Protein AF-A0A2E6TYA9-F1 (afdb_monomer_lite)

Foldseek 3Di:
DDPPPDPPPPLPDALVVVLVVVVVCLCVVPPVVCPVVDDPVRVVVSVVVNVVSVVVSVVRNVVCVVVVVVPDDDDPVVPD

pLDDT: mean 78.43, std 19.76, range [33.88, 96.31]

Secondary structure (DSSP, 8-state):
--TT------TT--HHHHHHHHHHHHIIIIITTTTTTS-HHHHHHHHHHHHHHHHHHHHHHHHHHHHTTTT----GGG--

Sequence (80 aa):
MNILNNEASDENLNAENIMEMCMDVLWEICIKPLEGQLSDEETDTVSMIGITLQQIAQKAQCYENMTGFNGREKRPFEQN

Radius of gyration: 17.51 Å; chains: 1; bounding box: 45×30×45 Å

Structure (mmCIF, N/CA/C/O backbone):
data_AF-A0A2E6TYA9-F1
#
_entry.id   AF-A0A2E6TYA9-F1
#
loop_
_atom_site.group_PDB
_atom_site.id
_atom_site.type_symbol
_atom_site.label_atom_id
_atom_site.label_alt_id
_atom_site.label_comp_id
_atom_site.label_asym_id
_atom_site.label_entity_id
_atom_site.label_seq_id
_atom_site.pdbx_PDB_ins_code
_atom_site.Cartn_x
_atom_site.Cartn_y
_atom_site.Cartn_z
_atom_site.occupancy
_atom_site.B_iso_or_equiv
_atom_site.auth_seq_id
_atom_site.auth_comp_id
_atom_site.auth_asym_id
_atom_site.auth_atom_id
_atom_site.pdbx_PDB_model_num
ATOM 1 N N . MET A 1 1 ? -1.500 -21.795 3.864 1.00 34.44 1 MET A N 1
ATOM 2 C CA . MET A 1 1 ? -1.422 -21.497 2.418 1.00 34.44 1 MET A CA 1
ATOM 3 C C . MET A 1 1 ? 0.055 -21.462 2.048 1.00 34.44 1 MET A C 1
ATOM 5 O O . MET A 1 1 ? 0.822 -20.886 2.807 1.00 34.44 1 MET A O 1
ATOM 9 N N . ASN A 1 2 ? 0.466 -22.176 1.001 1.00 33.88 2 ASN A N 1
ATOM 10 C CA . ASN A 1 2 ? 1.872 -22.374 0.635 1.00 33.88 2 ASN A CA 1
ATOM 11 C C . ASN A 1 2 ? 2.344 -21.204 -0.253 1.00 33.88 2 ASN A C 1
ATOM 13 O O . ASN A 1 2 ? 1.900 -21.108 -1.390 1.00 33.88 2 ASN A O 1
ATOM 17 N N . ILE A 1 3 ? 3.191 -20.311 0.272 1.00 47.19 3 ILE A N 1
ATOM 18 C CA . ILE A 1 3 ? 3.637 -19.061 -0.394 1.00 47.19 3 ILE A CA 1
ATOM 19 C C . ILE A 1 3 ? 4.866 -19.305 -1.302 1.00 47.19 3 ILE A C 1
ATOM 21 O O . ILE A 1 3 ? 5.433 -18.380 -1.864 1.00 47.19 3 ILE A O 1
ATOM 25 N N . LEU A 1 4 ? 5.308 -20.557 -1.467 1.00 49.47 4 LEU A N 1
ATOM 26 C CA . LEU A 1 4 ? 6.596 -20.867 -2.104 1.00 49.47 4 LEU A CA 1
ATOM 27 C C . LEU A 1 4 ? 6.503 -21.486 -3.502 1.00 49.47 4 LEU A C 1
ATOM 29 O O . LEU A 1 4 ? 7.515 -21.959 -4.002 1.00 49.47 4 LEU A O 1
ATOM 33 N N . ASN A 1 5 ? 5.330 -21.519 -4.141 1.00 44.97 5 ASN A N 1
ATOM 34 C CA . ASN A 1 5 ? 5.193 -22.232 -5.416 1.00 44.97 5 ASN A CA 1
ATOM 35 C C . ASN A 1 5 ? 4.387 -21.471 -6.470 1.00 44.97 5 ASN A C 1
ATOM 37 O O . ASN A 1 5 ? 3.444 -22.008 -7.044 1.00 44.97 5 ASN A O 1
ATOM 41 N N . ASN A 1 6 ? 4.765 -20.220 -6.719 1.00 43.38 6 ASN A N 1
ATOM 42 C CA . ASN A 1 6 ? 4.442 -19.577 -7.983 1.00 43.38 6 ASN A CA 1
ATOM 43 C C . ASN A 1 6 ? 5.705 -18.895 -8.510 1.00 43.38 6 ASN A C 1
ATOM 45 O O . ASN A 1 6 ? 5.876 -17.686 -8.381 1.00 43.38 6 ASN A O 1
ATOM 49 N N . GLU A 1 7 ? 6.614 -19.697 -9.072 1.00 49.97 7 GLU A N 1
ATOM 50 C CA . GLU A 1 7 ? 7.523 -19.206 -10.107 1.00 49.97 7 GLU A CA 1
ATOM 51 C C . GLU A 1 7 ? 6.667 -18.799 -11.311 1.00 49.97 7 GLU A C 1
ATOM 53 O O . GLU A 1 7 ? 6.580 -19.496 -12.318 1.00 49.97 7 GLU A O 1
ATOM 58 N N . ALA A 1 8 ? 5.963 -17.679 -11.175 1.00 45.59 8 ALA A N 1
ATOM 59 C CA . ALA A 1 8 ? 5.387 -16.997 -12.303 1.00 45.59 8 ALA A CA 1
ATOM 60 C C . ALA A 1 8 ? 6.547 -16.257 -12.961 1.00 45.59 8 ALA A C 1
ATOM 62 O O . ALA A 1 8 ? 6.883 -15.123 -12.621 1.00 45.59 8 ALA A O 1
ATOM 63 N N . SER A 1 9 ? 7.176 -16.931 -13.918 1.00 49.88 9 SER A N 1
ATOM 64 C CA . SER A 1 9 ? 7.689 -16.269 -15.108 1.00 49.88 9 SER A CA 1
ATOM 65 C C . SER A 1 9 ? 6.508 -15.584 -15.812 1.00 49.88 9 SER A C 1
ATOM 67 O O . SER A 1 9 ? 6.043 -16.047 -16.850 1.00 49.88 9 SER A O 1
ATOM 69 N N . ASP A 1 10 ? 5.946 -14.551 -15.189 1.00 52.19 10 ASP A N 1
ATOM 70 C CA . ASP A 1 10 ? 4.851 -13.774 -15.742 1.00 52.19 10 ASP A CA 1
ATOM 71 C C . ASP A 1 10 ? 5.479 -12.578 -16.442 1.00 52.19 10 ASP A C 1
ATOM 73 O O . ASP A 1 10 ? 6.009 -11.665 -15.810 1.00 52.19 10 ASP A O 1
ATOM 77 N N . GLU A 1 11 ? 5.403 -12.579 -17.770 1.00 52.38 11 GLU A N 1
ATOM 78 C CA . GLU A 1 11 ? 5.865 -11.499 -18.653 1.00 52.38 11 GLU A CA 1
ATOM 79 C C . GLU A 1 11 ? 5.159 -10.143 -18.389 1.00 52.38 11 GLU A C 1
ATOM 81 O O . GLU A 1 11 ? 5.418 -9.169 -19.088 1.00 52.38 11 GLU A O 1
ATOM 86 N N . ASN A 1 12 ? 4.293 -10.057 -17.370 1.00 56.22 12 ASN A N 1
ATOM 87 C CA . ASN A 1 12 ? 3.516 -8.880 -16.974 1.00 56.22 12 ASN A CA 1
ATOM 88 C C . ASN A 1 12 ? 3.779 -8.402 -15.533 1.00 56.22 12 ASN A C 1
ATOM 90 O O . ASN A 1 12 ? 3.040 -7.558 -15.022 1.00 56.22 12 ASN A O 1
ATOM 94 N N . LEU A 1 13 ? 4.802 -8.920 -14.853 1.00 68.25 13 LEU A N 1
ATOM 95 C CA . LEU A 1 13 ? 5.228 -8.373 -13.566 1.00 68.25 13 LEU A CA 1
ATOM 96 C C . LEU A 1 13 ? 5.931 -7.025 -13.801 1.00 68.25 13 LEU A C 1
ATOM 98 O O . LEU A 1 13 ? 7.095 -6.984 -14.190 1.00 68.25 13 LEU A O 1
ATOM 102 N N . ASN A 1 14 ? 5.211 -5.927 -13.583 1.00 81.62 14 ASN A N 1
ATOM 103 C CA . ASN A 1 14 ? 5.769 -4.577 -13.564 1.00 81.62 14 ASN A CA 1
ATOM 104 C C . ASN A 1 14 ? 5.593 -3.960 -12.169 1.00 81.62 14 ASN A C 1
ATOM 106 O O . ASN A 1 14 ? 4.798 -4.437 -11.348 1.00 81.62 14 ASN A O 1
ATOM 110 N N . ALA A 1 15 ? 6.347 -2.899 -11.896 1.00 86.44 15 ALA A N 1
ATOM 111 C CA . ALA A 1 15 ? 6.326 -2.233 -10.600 1.00 86.44 15 ALA A CA 1
ATOM 112 C C . ALA A 1 15 ? 4.928 -1.747 -10.165 1.00 86.44 15 ALA A C 1
ATOM 114 O O . ALA A 1 15 ? 4.648 -1.698 -8.967 1.00 86.44 15 ALA A O 1
ATOM 115 N N . GLU A 1 16 ? 4.053 -1.404 -11.113 1.00 85.88 16 GLU A N 1
ATOM 116 C CA . GLU A 1 16 ? 2.687 -0.937 -10.850 1.00 85.88 16 GLU A CA 1
ATOM 117 C C . GLU A 1 16 ? 1.786 -2.079 -10.366 1.00 85.88 16 GLU A C 1
ATOM 119 O O . GLU A 1 16 ? 1.184 -1.974 -9.300 1.00 85.88 16 GLU A O 1
ATOM 124 N N . ASN A 1 17 ? 1.802 -3.219 -11.058 1.00 87.56 17 ASN A N 1
ATOM 125 C CA . ASN A 1 17 ? 1.039 -4.409 -10.682 1.00 87.56 17 ASN A CA 1
ATOM 126 C C . ASN A 1 17 ? 1.450 -4.927 -9.295 1.00 87.56 17 ASN A C 1
ATOM 128 O O . ASN A 1 17 ? 0.606 -5.319 -8.490 1.00 87.56 17 ASN A O 1
ATOM 132 N N . ILE A 1 18 ? 2.749 -4.893 -8.978 1.00 88.88 18 ILE A N 1
ATOM 133 C CA . ILE A 1 18 ? 3.238 -5.274 -7.646 1.00 88.88 18 ILE A CA 1
ATOM 134 C C . ILE A 1 18 ? 2.790 -4.288 -6.567 1.00 88.88 18 ILE A C 1
ATOM 136 O O . ILE A 1 18 ? 2.448 -4.712 -5.464 1.00 88.88 18 ILE A O 1
ATOM 140 N N . MET A 1 19 ? 2.754 -2.989 -6.874 1.00 92.75 19 MET A N 1
ATOM 141 C CA . MET A 1 19 ? 2.234 -1.977 -5.955 1.00 92.75 19 MET A CA 1
ATOM 142 C C . MET A 1 19 ? 0.777 -2.266 -5.597 1.00 92.75 19 MET A C 1
ATOM 144 O O . MET A 1 19 ? 0.449 -2.335 -4.412 1.00 92.75 19 MET A O 1
ATOM 148 N N . GLU A 1 20 ? -0.070 -2.477 -6.607 1.00 91.75 20 GLU A N 1
ATOM 149 C CA . GLU A 1 20 ? -1.493 -2.766 -6.416 1.00 91.75 20 GLU A CA 1
ATOM 150 C C . GLU A 1 20 ? -1.690 -4.010 -5.547 1.00 91.75 20 GLU A C 1
ATOM 152 O O . GLU A 1 20 ? -2.387 -3.948 -4.536 1.00 91.75 20 GLU A O 1
ATOM 157 N N . MET A 1 21 ? -0.973 -5.099 -5.844 1.00 92.06 21 MET A N 1
ATOM 158 C CA . MET A 1 21 ? -1.017 -6.315 -5.027 1.00 92.06 21 MET A CA 1
ATOM 159 C C . MET A 1 21 ? -0.620 -6.059 -3.568 1.00 92.06 21 MET A C 1
ATOM 161 O O . MET A 1 21 ? -1.242 -6.594 -2.649 1.00 92.06 21 MET A O 1
ATOM 165 N N . CYS A 1 22 ? 0.419 -5.258 -3.322 1.00 92.62 22 CYS A N 1
ATOM 166 C CA . CYS A 1 22 ? 0.834 -4.928 -1.961 1.00 92.62 22 CYS A CA 1
ATOM 167 C C . CYS A 1 22 ? -0.218 -4.091 -1.219 1.00 92.62 22 CYS A C 1
ATOM 169 O O . CYS A 1 22 ? -0.440 -4.325 -0.028 1.00 92.62 22 CYS A O 1
ATOM 171 N N . MET A 1 23 ? -0.873 -3.146 -1.898 1.00 93.38 23 MET A N 1
ATOM 172 C CA . MET A 1 23 ? -1.949 -2.343 -1.311 1.00 93.38 23 MET A CA 1
ATOM 173 C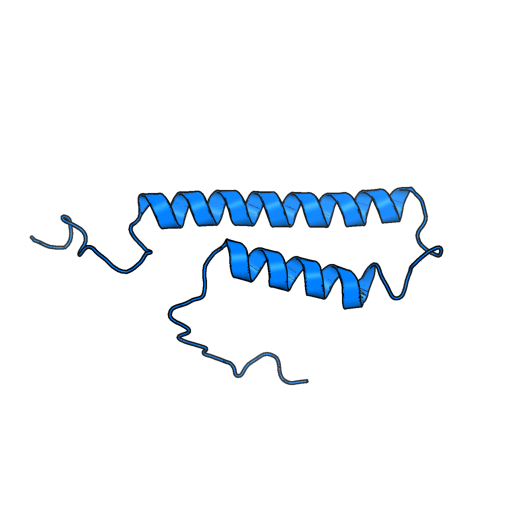 C . MET A 1 23 ? -3.190 -3.179 -1.008 1.00 93.38 23 MET A C 1
ATOM 175 O O . MET A 1 23 ? -3.749 -3.049 0.080 1.00 93.38 23 MET A O 1
ATOM 179 N N . ASP A 1 24 ? -3.571 -4.085 -1.908 1.00 94.75 24 ASP A N 1
ATOM 180 C CA . ASP A 1 24 ? -4.685 -5.014 -1.697 1.00 94.75 24 ASP A CA 1
ATOM 181 C C . ASP A 1 24 ? -4.443 -5.908 -0.477 1.00 94.75 24 ASP A C 1
ATOM 183 O O . ASP A 1 24 ? -5.323 -6.100 0.365 1.00 94.75 24 ASP A O 1
ATOM 187 N N . VAL A 1 25 ? -3.219 -6.419 -0.332 1.00 94.19 25 VAL A N 1
ATOM 188 C CA . VAL A 1 25 ? -2.828 -7.219 0.834 1.00 94.19 25 VAL A CA 1
ATOM 189 C C . VAL A 1 25 ? -2.867 -6.385 2.116 1.00 94.19 25 VAL A C 1
ATOM 191 O O . VAL A 1 25 ? -3.376 -6.859 3.134 1.00 94.19 25 VAL A O 1
ATOM 194 N N . LEU A 1 26 ? -2.366 -5.145 2.088 1.00 93.19 26 LEU A N 1
ATOM 195 C CA . LEU A 1 26 ? -2.424 -4.238 3.238 1.00 93.19 26 LEU A CA 1
ATOM 196 C C . LEU A 1 26 ? -3.876 -3.950 3.648 1.00 93.19 26 LEU A C 1
ATOM 198 O O . LEU A 1 26 ? -4.198 -3.944 4.840 1.00 93.19 26 LEU A O 1
ATOM 202 N N . TRP A 1 27 ? -4.760 -3.766 2.668 1.00 93.50 27 TRP A N 1
ATOM 203 C CA . TRP A 1 27 ? -6.183 -3.563 2.894 1.00 93.50 27 TRP A CA 1
ATOM 204 C C . TRP A 1 27 ? -6.842 -4.778 3.552 1.00 93.50 27 TRP A C 1
ATOM 206 O O . TRP A 1 27 ? -7.451 -4.644 4.613 1.00 93.50 27 TRP A O 1
ATOM 216 N N . GLU A 1 28 ? -6.694 -5.968 2.964 1.00 95.88 28 GLU A N 1
ATOM 217 C CA . GLU A 1 28 ? -7.376 -7.179 3.435 1.00 95.88 28 GLU A CA 1
ATOM 218 C C . GLU A 1 28 ? -6.840 -7.690 4.780 1.00 95.88 28 GLU A C 1
ATOM 220 O O . GLU A 1 28 ? -7.609 -8.226 5.579 1.00 95.88 28 GLU A O 1
ATOM 225 N N . ILE A 1 29 ? -5.542 -7.529 5.055 1.00 92.81 29 ILE A N 1
ATOM 226 C CA . ILE A 1 29 ? -4.920 -8.056 6.281 1.00 92.81 29 ILE A CA 1
ATOM 227 C C . ILE A 1 29 ? -4.971 -7.055 7.437 1.00 92.81 29 ILE A C 1
ATOM 229 O O . ILE A 1 29 ? -5.046 -7.475 8.591 1.00 92.81 29 ILE A O 1
ATOM 233 N N . CYS A 1 30 ? -4.912 -5.752 7.157 1.00 91.88 30 CYS A N 1
ATOM 234 C CA . CYS A 1 30 ? -4.767 -4.737 8.197 1.00 91.88 30 CYS A CA 1
ATOM 235 C C . CYS A 1 30 ? -5.959 -3.779 8.246 1.00 91.88 30 CYS A C 1
ATOM 237 O O . CYS A 1 30 ? -6.679 -3.769 9.241 1.00 91.88 30 CYS A O 1
ATOM 239 N N . ILE A 1 31 ? -6.201 -3.009 7.181 1.00 90.94 31 ILE A N 1
ATOM 240 C CA . ILE A 1 31 ? -7.136 -1.871 7.235 1.00 90.94 31 ILE A CA 1
ATOM 241 C C . ILE A 1 31 ? -8.579 -2.335 7.444 1.00 90.94 31 ILE A C 1
ATOM 243 O O . ILE A 1 31 ? -9.246 -1.894 8.374 1.00 90.94 31 ILE A O 1
ATOM 247 N N . LYS A 1 32 ? -9.056 -3.257 6.607 1.00 93.94 32 LYS A N 1
ATOM 248 C CA . LYS A 1 32 ? -10.428 -3.771 6.646 1.00 93.94 32 LYS A CA 1
ATOM 249 C C . LYS A 1 32 ? -10.777 -4.496 7.956 1.00 93.94 32 LYS A C 1
ATOM 251 O O . LYS A 1 32 ? -11.824 -4.193 8.522 1.00 93.94 32 LYS A O 1
ATOM 256 N N . PRO A 1 33 ? -9.968 -5.440 8.481 1.00 95.00 33 PRO A N 1
ATOM 257 C CA . PRO A 1 33 ? -10.312 -6.125 9.731 1.00 95.00 33 PRO A CA 1
ATOM 258 C C . PRO A 1 33 ? -10.204 -5.234 10.978 1.00 95.00 33 PRO A C 1
ATOM 260 O O . PRO A 1 33 ? -10.836 -5.543 11.989 1.00 95.00 33 PRO A O 1
ATOM 263 N N . LEU A 1 34 ? -9.423 -4.151 10.920 1.00 93.56 34 LEU A N 1
ATOM 264 C CA . LEU A 1 34 ? -9.192 -3.233 12.042 1.00 93.56 34 LEU A CA 1
ATOM 265 C C . LEU A 1 34 ? -9.896 -1.880 11.860 1.00 93.56 34 LEU A C 1
ATOM 267 O O . LEU A 1 34 ? -9.609 -0.925 12.583 1.00 93.56 34 LEU A O 1
ATOM 271 N N . GLU A 1 35 ? -10.835 -1.787 10.917 1.00 88.25 35 GLU A N 1
ATOM 272 C CA . GLU A 1 35 ? -11.565 -0.556 10.628 1.00 88.25 35 GLU A CA 1
ATOM 273 C C . GLU A 1 35 ? -12.264 -0.029 11.894 1.00 88.25 35 GLU A C 1
ATOM 275 O O . GLU A 1 35 ? -12.982 -0.755 12.587 1.00 88.25 35 GLU A O 1
ATOM 280 N N . GLY A 1 36 ? -11.998 1.235 12.235 1.00 89.12 36 GLY A N 1
ATOM 281 C CA . GLY A 1 36 ? -12.521 1.885 13.442 1.00 89.12 36 GLY A CA 1
ATOM 282 C C . GLY A 1 36 ? -11.936 1.381 14.770 1.00 89.12 36 GLY A C 1
ATOM 283 O O . GLY A 1 36 ? -12.380 1.829 15.825 1.00 89.12 36 GLY A O 1
ATOM 284 N N . GLN A 1 37 ? -10.967 0.462 14.734 1.00 94.00 37 GLN A N 1
ATOM 285 C CA . GLN A 1 37 ? -10.264 -0.066 15.911 1.00 94.00 37 GLN A CA 1
ATOM 286 C C . GLN A 1 37 ? -8.823 0.442 16.015 1.00 94.00 37 GLN A C 1
ATOM 288 O O . GLN A 1 37 ? -8.241 0.369 17.095 1.00 94.00 37 GLN A O 1
ATOM 293 N N . LEU A 1 38 ? -8.260 0.950 14.916 1.00 91.88 38 LEU A N 1
ATOM 294 C CA . LEU A 1 38 ? -6.944 1.582 14.912 1.00 91.88 38 LEU A CA 1
ATOM 295 C C . LEU A 1 38 ? -6.991 2.914 15.664 1.00 91.88 38 LEU A C 1
ATOM 297 O O . LEU A 1 38 ? -7.879 3.739 15.444 1.00 91.88 38 LEU A O 1
ATOM 301 N N . SER A 1 39 ? -6.002 3.131 16.523 1.00 95.38 39 SER A N 1
ATOM 302 C CA . SER A 1 39 ? -5.693 4.456 17.053 1.00 95.38 39 SER A CA 1
ATOM 303 C C . SER A 1 39 ? -5.164 5.383 15.953 1.00 95.38 39 SER A C 1
ATOM 305 O O . SER A 1 39 ? -4.767 4.939 14.871 1.00 95.38 39 SER A O 1
ATOM 307 N N . ASP A 1 40 ? -5.123 6.684 16.238 1.00 93.75 40 ASP A N 1
ATOM 308 C CA . ASP A 1 40 ? -4.581 7.680 15.307 1.00 93.75 40 ASP A CA 1
ATOM 309 C C . ASP A 1 40 ? -3.113 7.369 14.945 1.00 93.75 40 ASP A C 1
ATOM 311 O O . ASP A 1 40 ? -2.744 7.399 13.775 1.00 93.75 40 ASP A O 1
ATOM 315 N N . GLU A 1 41 ? -2.295 6.961 15.922 1.00 95.69 41 GLU A N 1
ATOM 316 C CA . GLU A 1 41 ? -0.881 6.605 15.707 1.00 95.69 41 GLU A CA 1
ATOM 317 C C . GLU A 1 41 ? -0.716 5.350 14.830 1.00 95.69 41 GLU A C 1
ATOM 319 O O . GLU A 1 41 ? 0.153 5.284 13.952 1.00 95.69 41 GLU A O 1
ATOM 324 N N . GLU A 1 42 ? -1.569 4.343 15.024 1.00 94.12 42 GLU A N 1
ATOM 325 C CA . GLU A 1 42 ? -1.569 3.142 14.186 1.00 94.12 42 GLU A CA 1
ATOM 326 C C . GLU A 1 42 ? -2.052 3.458 12.765 1.00 94.12 42 GLU A C 1
ATOM 328 O O . GLU A 1 42 ? -1.488 2.956 11.792 1.00 94.12 42 GLU A O 1
ATOM 333 N N . THR A 1 43 ? -3.041 4.343 12.630 1.00 93.12 43 TH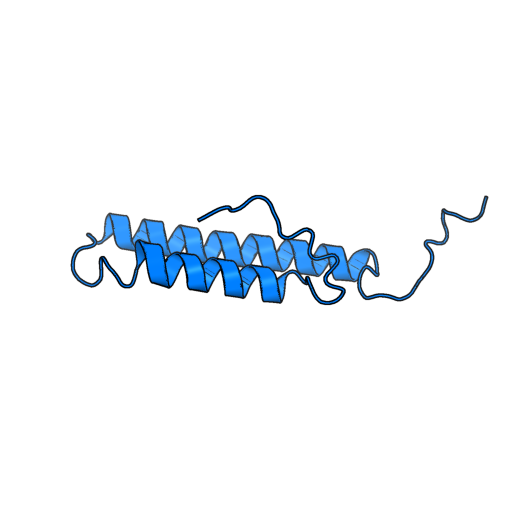R A N 1
ATOM 334 C CA . THR A 1 43 ? -3.547 4.817 11.335 1.00 93.12 43 THR A CA 1
ATOM 335 C C . THR A 1 43 ? -2.471 5.581 10.561 1.00 93.12 43 THR A C 1
ATOM 337 O O . THR A 1 43 ? -2.270 5.336 9.365 1.00 93.12 43 THR A O 1
ATOM 340 N N . ASP A 1 44 ? -1.719 6.450 11.238 1.00 95.00 44 ASP A N 1
ATOM 341 C CA . ASP A 1 44 ? -0.573 7.158 10.661 1.00 95.00 44 ASP A CA 1
ATOM 342 C C . ASP A 1 44 ? 0.518 6.179 10.208 1.00 95.00 44 ASP A C 1
ATOM 344 O O . ASP A 1 44 ? 1.075 6.310 9.114 1.00 95.00 44 ASP A O 1
ATOM 348 N N . THR A 1 45 ? 0.784 5.145 11.009 1.00 94.75 45 THR A N 1
ATOM 349 C CA . THR A 1 45 ? 1.763 4.102 10.680 1.00 94.75 45 THR A CA 1
ATOM 350 C C . THR A 1 45 ? 1.353 3.319 9.432 1.00 94.75 45 THR A C 1
ATOM 352 O O . THR A 1 45 ? 2.158 3.150 8.513 1.00 94.75 45 THR A O 1
ATOM 355 N N . VAL A 1 46 ? 0.096 2.875 9.350 1.00 93.56 46 VAL A N 1
ATOM 356 C CA . VAL A 1 46 ? -0.432 2.156 8.178 1.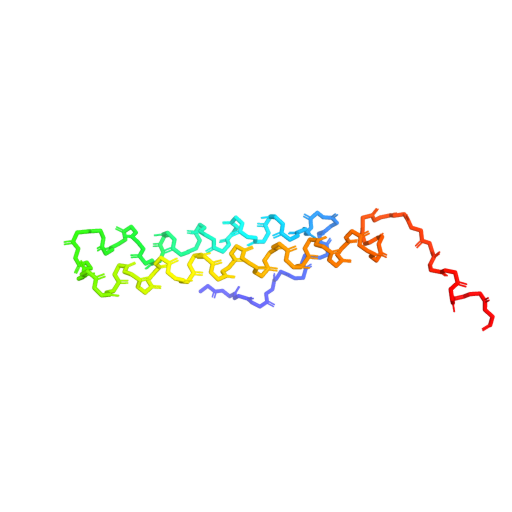00 93.56 46 VAL A CA 1
ATOM 357 C C . VAL A 1 46 ? -0.390 3.038 6.928 1.00 93.56 46 VAL A C 1
ATOM 359 O O . VAL A 1 46 ? 0.016 2.582 5.856 1.00 93.56 46 VAL A O 1
ATOM 362 N N . SER A 1 47 ? -0.707 4.324 7.071 1.00 93.12 47 SER A N 1
ATOM 363 C CA . SER A 1 47 ? -0.594 5.304 5.986 1.00 93.12 47 SER A CA 1
ATOM 364 C C . SER A 1 47 ? 0.853 5.454 5.507 1.00 93.12 47 SER A C 1
ATOM 366 O O . SER A 1 47 ? 1.118 5.476 4.302 1.00 93.12 47 SER A O 1
ATOM 368 N N . MET A 1 48 ? 1.813 5.492 6.435 1.00 96.31 48 MET A N 1
ATOM 369 C CA . MET A 1 48 ? 3.238 5.567 6.115 1.00 96.31 48 MET A CA 1
ATOM 370 C C . MET A 1 48 ? 3.727 4.322 5.363 1.00 96.31 48 MET A C 1
ATOM 372 O O . MET A 1 48 ? 4.521 4.448 4.425 1.00 96.31 48 MET A O 1
ATOM 376 N N . ILE A 1 49 ? 3.228 3.133 5.714 1.00 94.81 49 ILE A N 1
ATOM 377 C CA . ILE A 1 49 ? 3.518 1.888 4.985 1.00 94.81 49 ILE A CA 1
ATOM 378 C C . ILE A 1 49 ? 3.024 1.996 3.538 1.00 94.81 49 ILE A C 1
ATOM 380 O O . ILE A 1 49 ? 3.802 1.746 2.617 1.00 94.81 49 ILE A O 1
ATOM 384 N N . GLY A 1 50 ? 1.780 2.438 3.325 1.00 93.62 50 GLY A N 1
ATOM 385 C CA . GLY A 1 50 ? 1.231 2.643 1.982 1.00 93.62 50 GLY A CA 1
ATOM 386 C C . GLY A 1 50 ? 2.073 3.616 1.147 1.00 93.62 50 GLY A C 1
ATOM 387 O O . GLY A 1 50 ? 2.510 3.286 0.043 1.00 93.62 50 GLY A O 1
ATOM 388 N N . ILE A 1 51 ? 2.400 4.787 1.699 1.00 95.44 51 ILE A N 1
ATOM 389 C CA . ILE A 1 51 ? 3.263 5.775 1.026 1.00 95.44 51 ILE A CA 1
ATOM 390 C C . ILE A 1 51 ? 4.633 5.170 0.681 1.00 95.44 51 ILE A C 1
ATOM 392 O O . ILE A 1 51 ? 5.159 5.394 -0.411 1.00 95.44 51 ILE A O 1
ATOM 396 N N . THR A 1 52 ? 5.214 4.379 1.583 1.00 95.94 52 THR A N 1
ATOM 397 C CA . THR A 1 52 ? 6.514 3.733 1.354 1.00 95.94 52 THR A CA 1
ATOM 398 C C . THR A 1 52 ? 6.451 2.735 0.198 1.00 95.94 52 THR A C 1
ATOM 400 O O . THR A 1 52 ? 7.328 2.747 -0.667 1.00 95.94 52 THR A O 1
ATOM 403 N N . LEU A 1 53 ? 5.402 1.910 0.137 1.00 93.44 53 LEU A N 1
ATOM 404 C CA . LEU A 1 53 ? 5.182 0.971 -0.967 1.00 93.44 53 LEU A CA 1
ATOM 405 C C . LEU A 1 53 ? 5.053 1.704 -2.307 1.00 93.44 53 LEU A C 1
ATOM 407 O O . LEU A 1 53 ? 5.702 1.324 -3.283 1.00 93.44 53 LEU A O 1
ATOM 411 N N . GLN A 1 54 ? 4.310 2.812 -2.336 1.00 93.75 54 GLN A N 1
ATOM 412 C CA . GLN A 1 54 ? 4.182 3.651 -3.527 1.00 93.75 54 GLN A CA 1
ATOM 413 C C . GLN A 1 54 ? 5.537 4.221 -3.981 1.00 93.75 54 GLN A C 1
ATOM 415 O O . GLN A 1 54 ? 5.857 4.195 -5.170 1.00 93.75 54 GLN A O 1
ATOM 420 N N . GLN A 1 55 ? 6.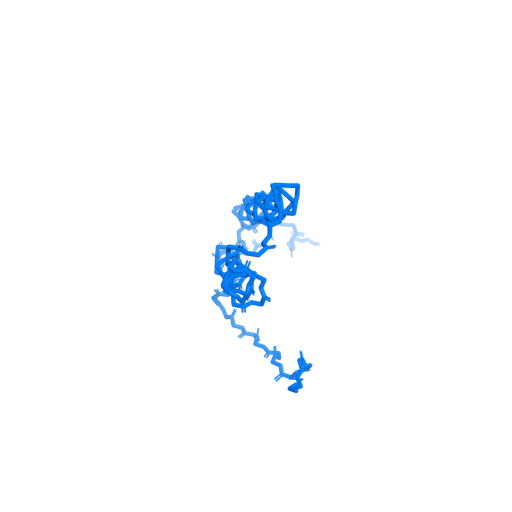367 4.703 -3.052 1.00 95.19 55 GLN A N 1
ATOM 421 C CA . GLN A 1 55 ? 7.699 5.223 -3.379 1.00 95.19 55 GLN A CA 1
ATOM 422 C C . GLN A 1 55 ? 8.640 4.142 -3.919 1.00 95.19 55 GLN A C 1
ATOM 424 O O . GLN A 1 55 ? 9.442 4.412 -4.817 1.00 95.19 55 GLN A O 1
ATOM 429 N N . ILE A 1 56 ? 8.572 2.926 -3.372 1.00 92.75 56 ILE A N 1
ATOM 430 C CA . ILE A 1 56 ? 9.354 1.788 -3.869 1.00 92.75 56 ILE A CA 1
ATOM 431 C C . ILE A 1 56 ? 8.931 1.461 -5.303 1.00 92.75 56 ILE A C 1
ATOM 433 O O . ILE A 1 56 ? 9.796 1.370 -6.173 1.00 92.75 56 ILE A O 1
ATOM 437 N N . ALA A 1 57 ? 7.625 1.373 -5.563 1.00 91.56 57 ALA A N 1
ATOM 438 C CA . ALA A 1 57 ? 7.089 1.109 -6.894 1.00 91.56 57 ALA A CA 1
ATOM 439 C C . ALA A 1 57 ? 7.518 2.172 -7.916 1.00 91.56 57 ALA A C 1
ATOM 441 O O . ALA A 1 57 ? 8.011 1.833 -8.986 1.00 91.56 57 ALA A O 1
ATOM 442 N N . GLN A 1 58 ? 7.451 3.460 -7.565 1.00 91.50 58 GLN A N 1
ATOM 443 C CA . GLN A 1 58 ? 7.922 4.545 -8.437 1.00 91.50 58 GLN A CA 1
ATOM 444 C C . GLN A 1 58 ? 9.409 4.412 -8.787 1.00 91.50 58 GLN A C 1
ATOM 446 O O . GLN A 1 58 ? 9.808 4.607 -9.935 1.00 91.50 58 GLN A O 1
ATOM 451 N N . LYS A 1 59 ? 10.255 4.068 -7.809 1.00 92.88 59 LYS A N 1
ATOM 452 C CA . LYS A 1 59 ? 11.691 3.863 -8.052 1.00 92.88 59 LYS A CA 1
ATOM 453 C C . LYS A 1 59 ? 11.950 2.632 -8.920 1.00 92.88 59 LYS A C 1
ATOM 455 O O . LYS A 1 59 ? 12.805 2.700 -9.802 1.00 92.88 59 LYS A O 1
ATOM 460 N N . ALA A 1 60 ? 11.219 1.544 -8.690 1.00 89.25 60 ALA A N 1
ATOM 461 C CA . ALA A 1 60 ? 11.296 0.337 -9.505 1.00 89.25 60 ALA A CA 1
ATOM 462 C C . ALA A 1 60 ? 10.860 0.617 -10.952 1.00 89.25 60 ALA A C 1
ATOM 464 O O . ALA A 1 60 ? 11.604 0.304 -11.874 1.00 89.25 60 ALA A O 1
ATOM 465 N N . GLN A 1 61 ? 9.754 1.337 -11.151 1.00 88.00 61 GLN A N 1
ATOM 466 C CA . GLN A 1 61 ? 9.281 1.753 -12.473 1.00 88.00 61 GLN A CA 1
ATOM 467 C C . GLN A 1 61 ? 10.308 2.637 -13.197 1.00 88.00 61 GLN A C 1
ATOM 469 O O . GLN A 1 61 ? 10.593 2.444 -14.377 1.00 88.00 61 GLN A O 1
ATOM 474 N N . CYS A 1 62 ? 10.925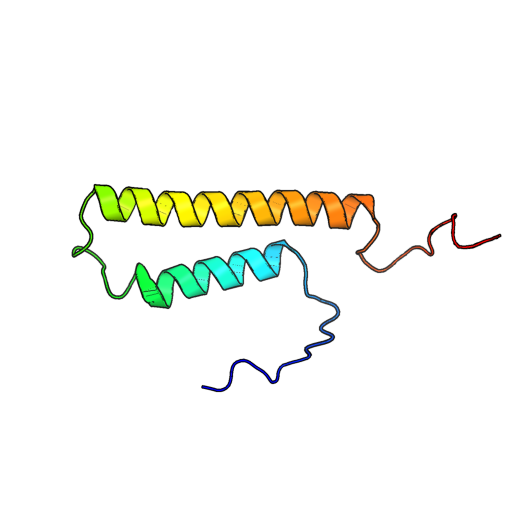 3.593 -12.493 1.00 88.06 62 CYS A N 1
ATOM 475 C CA . CYS A 1 62 ? 12.024 4.384 -13.050 1.00 88.06 62 CYS A CA 1
ATOM 476 C C . CYS A 1 62 ? 13.191 3.497 -13.510 1.00 88.06 62 CYS A C 1
ATOM 478 O O . CYS A 1 62 ? 13.758 3.739 -14.574 1.00 88.06 62 CYS A O 1
ATOM 480 N N . TYR A 1 63 ? 13.542 2.470 -12.736 1.00 86.88 63 TYR A N 1
ATOM 481 C CA . TYR A 1 63 ? 14.600 1.529 -13.094 1.00 86.88 63 TYR A CA 1
ATOM 482 C C . TYR A 1 63 ? 14.226 0.659 -14.305 1.00 86.88 63 TYR A C 1
ATOM 484 O O . TYR A 1 63 ? 15.035 0.516 -15.223 1.00 86.88 63 TYR A O 1
ATOM 492 N N . GLU A 1 64 ? 13.003 0.131 -14.354 1.00 84.25 64 GLU A N 1
ATOM 493 C CA . GLU A 1 64 ? 12.461 -0.619 -15.498 1.00 84.25 64 GLU A CA 1
ATOM 494 C C . GLU A 1 64 ? 12.523 0.217 -16.786 1.00 84.25 64 GLU A C 1
ATOM 496 O O . GLU A 1 64 ? 13.008 -0.251 -17.820 1.00 84.25 64 GLU A O 1
ATOM 501 N N . ASN A 1 65 ? 12.135 1.494 -16.696 1.00 84.56 65 ASN A N 1
ATOM 502 C CA . ASN A 1 65 ? 12.190 2.448 -17.803 1.00 84.56 65 ASN A CA 1
ATOM 503 C C . ASN A 1 65 ? 13.626 2.741 -18.264 1.00 84.56 65 ASN A C 1
ATOM 505 O O . ASN A 1 65 ? 13.876 2.835 -19.464 1.00 84.56 65 ASN A O 1
ATOM 509 N N . MET A 1 66 ? 14.579 2.881 -17.335 1.00 84.25 66 MET A N 1
ATOM 510 C CA . MET A 1 66 ? 15.990 3.129 -17.668 1.00 84.25 66 MET A CA 1
ATOM 511 C C . MET A 1 66 ? 16.678 1.914 -18.293 1.00 84.25 66 MET A C 1
ATOM 513 O O . MET A 1 66 ? 17.579 2.070 -19.114 1.00 84.25 66 MET A O 1
ATOM 517 N N . THR A 1 67 ? 16.297 0.708 -17.876 1.00 78.38 67 THR A N 1
ATOM 518 C CA . THR A 1 67 ? 16.961 -0.537 -18.285 1.00 78.38 67 THR A CA 1
ATOM 519 C C . THR A 1 67 ? 16.338 -1.192 -19.512 1.00 78.38 67 THR A C 1
ATOM 521 O O . THR A 1 67 ? 16.889 -2.171 -20.011 1.00 78.38 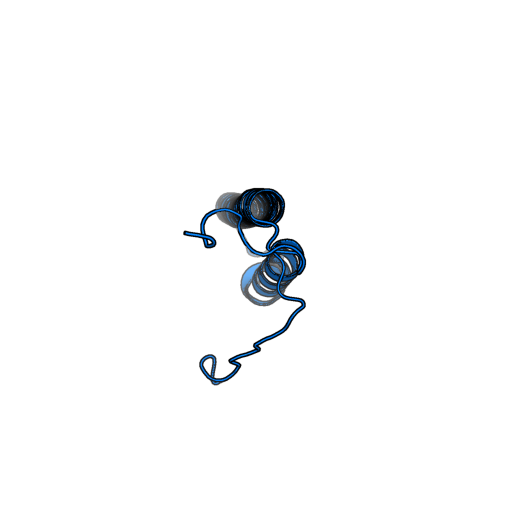67 THR A O 1
ATOM 524 N N . GLY A 1 68 ? 15.220 -0.661 -20.020 1.00 66.44 68 GLY A N 1
ATOM 525 C CA . GLY A 1 68 ? 14.501 -1.256 -21.147 1.00 66.44 68 GLY A CA 1
ATOM 526 C C . GLY A 1 68 ? 13.874 -2.609 -20.799 1.00 66.44 68 GLY A C 1
ATOM 527 O O . GLY A 1 68 ? 13.593 -3.401 -21.698 1.00 66.44 68 GLY A O 1
ATOM 528 N N . PHE A 1 69 ? 13.645 -2.878 -19.505 1.00 63.34 69 PHE A N 1
ATOM 529 C CA . PHE A 1 69 ? 13.069 -4.133 -19.004 1.00 63.34 69 PHE A CA 1
ATOM 530 C C . PHE A 1 69 ? 11.647 -4.390 -19.547 1.00 63.34 69 PHE A C 1
ATOM 532 O O . PHE A 1 69 ? 11.167 -5.519 -19.532 1.00 63.34 69 PHE A O 1
ATOM 539 N N . ASN A 1 70 ? 11.031 -3.378 -20.168 1.00 53.81 70 ASN A N 1
ATOM 540 C CA . ASN A 1 70 ? 9.877 -3.498 -21.059 1.00 53.81 70 ASN A CA 1
ATOM 541 C C . ASN A 1 70 ? 10.253 -4.138 -22.419 1.00 53.81 70 ASN A C 1
ATOM 543 O O . ASN A 1 70 ? 10.120 -3.528 -23.479 1.00 53.81 70 ASN A O 1
ATOM 547 N N . GLY A 1 71 ? 10.746 -5.378 -22.405 1.00 51.97 71 GLY A N 1
ATOM 548 C CA . GLY A 1 71 ? 10.663 -6.328 -23.522 1.00 51.97 71 GLY A CA 1
ATOM 549 C C . GLY A 1 71 ? 11.402 -6.042 -24.840 1.00 51.97 71 GLY A C 1
ATOM 550 O O . GLY A 1 71 ? 11.358 -6.902 -25.720 1.00 51.97 71 GLY A O 1
ATOM 551 N N . ARG A 1 72 ? 12.092 -4.914 -25.045 1.00 51.47 72 ARG A N 1
ATOM 552 C CA . ARG A 1 72 ? 12.872 -4.670 -26.276 1.00 51.47 72 ARG A CA 1
ATOM 553 C C . ARG A 1 72 ? 14.064 -3.758 -26.020 1.00 51.47 72 ARG A C 1
ATOM 555 O O . ARG A 1 72 ? 13.934 -2.549 -26.104 1.00 51.47 72 ARG A O 1
ATOM 562 N N . GLU A 1 73 ? 15.223 -4.359 -25.780 1.00 46.69 73 GLU A N 1
ATOM 563 C CA . GLU A 1 73 ? 16.458 -4.150 -26.553 1.00 46.69 73 GLU A CA 1
ATOM 564 C C . GLU A 1 73 ? 17.618 -4.874 -25.857 1.00 46.69 73 GLU A C 1
ATOM 566 O O . GLU A 1 73 ? 17.848 -4.729 -24.658 1.00 46.69 73 GLU A O 1
ATOM 571 N N . LYS A 1 74 ? 18.358 -5.693 -26.617 1.00 49.91 74 LYS A N 1
ATOM 572 C CA . LYS A 1 74 ? 19.633 -6.253 -26.151 1.00 49.91 74 LYS A CA 1
ATOM 573 C C . LYS A 1 74 ? 20.544 -5.097 -25.751 1.00 49.91 74 LYS A C 1
ATOM 575 O O . LYS A 1 74 ? 20.748 -4.174 -26.539 1.00 49.91 74 LYS A O 1
ATOM 580 N N . ARG A 1 75 ? 21.116 -5.175 -24.551 1.00 56.94 75 ARG A N 1
ATOM 581 C CA . ARG A 1 75 ? 22.023 -4.150 -24.028 1.00 56.94 75 ARG A CA 1
ATOM 582 C C . ARG A 1 75 ? 23.217 -3.982 -24.986 1.00 56.94 75 ARG A C 1
ATOM 584 O O . ARG A 1 75 ? 23.832 -4.985 -25.347 1.00 56.94 75 ARG A O 1
ATOM 591 N N . PRO A 1 76 ? 23.616 -2.751 -25.358 1.00 54.34 76 PRO A N 1
ATOM 592 C CA . PRO A 1 76 ? 24.765 -2.523 -26.244 1.00 54.34 76 PRO A CA 1
ATOM 593 C C . PRO A 1 76 ? 26.107 -2.981 -25.645 1.00 54.34 76 PRO A C 1
ATOM 595 O O . PRO A 1 76 ? 27.076 -3.152 -26.374 1.00 54.34 76 PRO A O 1
ATOM 598 N N . PHE A 1 77 ? 26.168 -3.231 -24.334 1.00 57.88 77 PHE A N 1
ATOM 599 C CA . PHE A 1 77 ? 27.368 -3.712 -23.639 1.00 57.88 77 PHE A CA 1
ATOM 600 C C . PHE A 1 77 ? 27.539 -5.240 -23.653 1.00 57.88 77 PHE A C 1
ATOM 602 O O . PHE A 1 77 ? 28.524 -5.739 -23.124 1.00 57.88 77 PHE A O 1
ATOM 609 N N . GLU A 1 78 ? 26.606 -5.985 -24.252 1.00 55.47 78 GLU A N 1
ATOM 610 C CA . GLU A 1 78 ? 26.728 -7.439 -24.468 1.00 55.47 78 GLU A CA 1
ATOM 611 C C . GLU A 1 78 ? 27.276 -7.787 -25.864 1.00 55.47 78 GLU A C 1
ATOM 613 O O . GLU A 1 78 ? 27.291 -8.950 -26.261 1.00 55.47 78 GLU A O 1
ATOM 618 N N . GLN A 1 79 ? 27.730 -6.785 -26.622 1.00 52.28 79 GLN A N 1
ATOM 619 C CA . GLN A 1 79 ? 28.512 -6.967 -27.842 1.00 52.28 79 GLN A CA 1
ATOM 620 C C . GLN A 1 79 ? 29.923 -6.435 -27.607 1.00 52.28 79 GLN A C 1
ATOM 622 O O . GLN A 1 79 ? 30.204 -5.300 -27.976 1.00 52.28 79 GLN A O 1
ATOM 627 N N . ASN A 1 80 ? 30.770 -7.221 -26.939 1.00 40.88 80 ASN A N 1
ATOM 628 C CA . ASN A 1 80 ? 32.221 -7.312 -27.160 1.00 40.88 80 ASN A CA 1
ATOM 629 C C . ASN A 1 80 ? 32.804 -8.442 -26.310 1.00 40.88 80 ASN A C 1
ATOM 631 O O . ASN A 1 80 ? 32.696 -8.356 -25.068 1.00 40.88 80 ASN A O 1
#